Protein AF-A0AAU2W6G6-F1 (afdb_monomer_lite)

Foldseek 3Di:
DDPPQQDAAEWEKEKKKDACPDDQQVLQVLLCVLQVHHWDWDDDVRPHTFTWTAHPQWIWTWDWAAFPPRGIMIITMTGHPCVVCVVVPPDPPHHHDYDYCHVVSQVSCVVRVSDHMDDDDPRRVVRRVVRVVVVVVVD

pLDDT: mean 87.09, std 13.92, range [43.59, 98.44]

Structure (mmCIF, N/CA/C/O backbone):
data_AF-A0AAU2W6G6-F1
#
_entry.id   AF-A0AAU2W6G6-F1
#
loop_
_atom_site.group_PDB
_atom_site.id
_atom_site.type_symbol
_atom_site.label_atom_id
_atom_site.label_alt_id
_atom_site.label_comp_id
_atom_site.label_asym_id
_atom_site.label_entity_id
_atom_site.label_seq_id
_atom_site.pdbx_PDB_ins_code
_atom_site.Cartn_x
_atom_site.Cartn_y
_atom_site.Cartn_z
_atom_site.occupancy
_atom_site.B_iso_or_equiv
_atom_site.auth_seq_id
_atom_site.auth_comp_id
_atom_site.auth_asym_id
_atom_site.auth_atom_id
_atom_site.pdbx_PDB_model_num
ATOM 1 N N . MET A 1 1 ? -22.542 -1.107 39.902 1.00 43.59 1 MET A N 1
ATOM 2 C CA . MET A 1 1 ? -21.495 -0.889 38.881 1.00 43.59 1 MET A CA 1
ATOM 3 C C . MET A 1 1 ? -21.736 -1.883 37.763 1.00 43.59 1 MET A C 1
ATOM 5 O O . MET A 1 1 ? -21.789 -3.064 38.064 1.00 43.59 1 MET A O 1
ATOM 9 N N . ARG A 1 2 ? -21.975 -1.437 36.524 1.00 44.41 2 ARG A N 1
ATOM 10 C CA . ARG A 1 2 ? -21.942 -2.344 35.368 1.00 44.41 2 ARG A CA 1
ATOM 11 C C . ARG A 1 2 ? -20.492 -2.397 34.903 1.00 44.41 2 ARG A C 1
ATOM 13 O O . ARG A 1 2 ? -19.950 -1.347 34.567 1.00 44.41 2 ARG A O 1
ATOM 20 N N . GLU A 1 3 ? -19.877 -3.573 34.942 1.00 47.06 3 GLU A N 1
ATOM 21 C CA . GLU A 1 3 ? -18.643 -3.823 34.199 1.00 47.06 3 GLU A CA 1
ATOM 22 C C . GLU A 1 3 ? -18.966 -3.609 32.721 1.00 47.06 3 GLU A C 1
ATOM 24 O O . GLU A 1 3 ? -19.819 -4.285 32.147 1.00 47.06 3 GLU A O 1
ATOM 29 N N . ILE A 1 4 ? -18.369 -2.577 32.129 1.00 58.75 4 ILE A N 1
ATOM 30 C CA . ILE A 1 4 ? -18.399 -2.402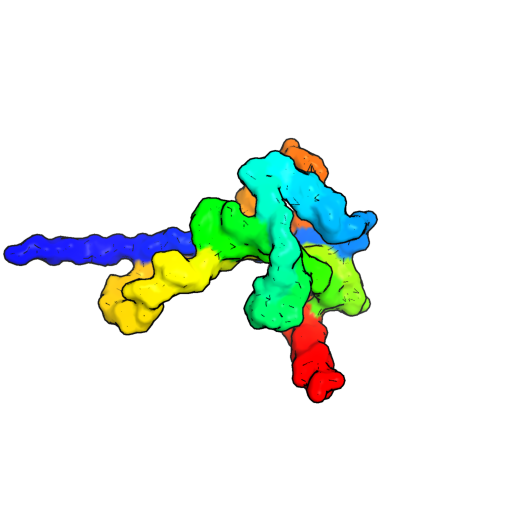 30.683 1.00 58.75 4 ILE A CA 1
ATOM 31 C C . ILE A 1 4 ? -17.365 -3.389 30.165 1.00 58.75 4 ILE A C 1
ATOM 33 O O . ILE A 1 4 ? -16.168 -3.152 30.300 1.00 58.75 4 ILE A O 1
ATOM 37 N N . GLU A 1 5 ? -17.834 -4.507 29.623 1.00 57.28 5 GLU A N 1
ATOM 38 C CA . GLU A 1 5 ? -17.000 -5.453 28.893 1.00 57.28 5 GLU A CA 1
ATOM 39 C C . GLU A 1 5 ? -16.306 -4.677 27.757 1.00 57.28 5 GLU A C 1
ATOM 41 O O . GLU A 1 5 ? -16.947 -4.214 26.806 1.00 57.28 5 GLU A O 1
ATOM 46 N N . GLN A 1 6 ? -15.006 -4.405 27.909 1.00 64.00 6 GLN A N 1
ATOM 47 C CA . GLN A 1 6 ? -14.240 -3.648 26.922 1.00 64.00 6 GLN A CA 1
ATOM 48 C C . GLN A 1 6 ? -14.074 -4.511 25.673 1.00 64.00 6 GLN A C 1
ATOM 50 O O . GLN A 1 6 ? -13.265 -5.431 25.627 1.00 64.00 6 GLN A O 1
ATOM 55 N N . LYS A 1 7 ? -14.870 -4.221 24.642 1.00 71.25 7 LYS A N 1
ATOM 56 C CA . LYS A 1 7 ? -14.767 -4.898 23.349 1.00 71.25 7 LYS A CA 1
ATOM 57 C C . LYS A 1 7 ? -13.459 -4.488 22.656 1.00 71.25 7 LYS A C 1
ATOM 59 O O . LYS A 1 7 ? -13.200 -3.285 22.564 1.00 71.25 7 LYS A O 1
ATOM 64 N N . PRO A 1 8 ? -12.690 -5.436 22.089 1.00 77.06 8 PRO A N 1
ATOM 65 C CA . PRO A 1 8 ? -11.450 -5.110 21.400 1.00 77.06 8 PRO A CA 1
ATOM 66 C C . PRO A 1 8 ? -11.691 -4.163 20.223 1.00 77.06 8 PRO A C 1
ATOM 68 O O . PRO A 1 8 ? -12.633 -4.342 19.429 1.00 77.06 8 PRO A O 1
ATOM 71 N N . LEU A 1 9 ? -10.806 -3.176 20.096 1.00 79.31 9 LEU A N 1
ATOM 72 C CA . LEU A 1 9 ? -10.782 -2.246 18.975 1.00 79.31 9 LEU A CA 1
ATOM 73 C C . LEU A 1 9 ? -10.239 -2.967 17.740 1.00 79.31 9 LEU A C 1
ATOM 75 O O . LEU A 1 9 ? -9.171 -3.574 17.769 1.00 79.31 9 LEU A O 1
ATOM 79 N N . ARG A 1 10 ? -10.995 -2.906 16.643 1.00 83.81 10 ARG A N 1
ATOM 80 C CA . ARG A 1 10 ? -10.649 -3.553 15.374 1.00 83.81 10 ARG A CA 1
ATOM 81 C C . ARG A 1 10 ? -9.980 -2.554 14.458 1.00 83.81 10 ARG A C 1
ATOM 83 O O . ARG A 1 10 ? -10.562 -1.512 14.169 1.00 83.81 10 ARG A O 1
ATOM 90 N N . LEU A 1 11 ? -8.780 -2.886 14.010 1.00 85.19 11 LEU A N 1
ATOM 91 C CA . LEU A 1 11 ? -7.934 -1.976 13.259 1.00 85.19 11 LEU A CA 1
ATOM 92 C C . LEU A 1 11 ? -7.540 -2.629 11.944 1.00 85.19 11 LEU A C 1
ATOM 94 O O . LEU A 1 11 ? -6.868 -3.660 11.925 1.00 85.19 11 LEU A O 1
ATOM 98 N N . LEU A 1 12 ? -8.004 -2.022 10.857 1.00 91.44 12 LEU A N 1
ATOM 99 C CA . LEU A 1 12 ? -7.716 -2.482 9.510 1.00 91.44 12 LEU A CA 1
ATOM 100 C C . LEU A 1 12 ? -6.245 -2.224 9.180 1.00 91.44 12 LEU A C 1
ATOM 102 O O . LEU A 1 12 ? -5.647 -1.243 9.635 1.00 91.44 12 LEU A O 1
ATOM 106 N N . TYR A 1 13 ? -5.669 -3.115 8.389 1.00 94.31 13 TYR A N 1
ATOM 107 C CA . TYR A 1 13 ? -4.409 -2.879 7.707 1.00 94.31 13 TYR A CA 1
ATOM 108 C C . TYR A 1 13 ? -4.371 -3.680 6.408 1.00 94.31 13 TYR A C 1
ATOM 110 O O . TYR A 1 13 ? -5.028 -4.714 6.283 1.00 94.31 13 TYR A O 1
ATOM 118 N N . PHE A 1 14 ? -3.554 -3.236 5.464 1.00 97.31 14 PHE A N 1
ATOM 119 C CA . PHE A 1 14 ? -3.190 -4.037 4.301 1.00 97.31 14 PHE A CA 1
ATOM 120 C C . PHE A 1 14 ? -1.753 -3.750 3.900 1.00 97.31 14 PHE A C 1
ATOM 122 O O . PHE A 1 14 ? -1.210 -2.692 4.224 1.00 97.31 14 PHE A O 1
ATOM 129 N N . SER A 1 15 ? -1.122 -4.688 3.204 1.00 96.88 15 SER A N 1
ATOM 130 C CA . SER A 1 15 ? 0.227 -4.495 2.685 1.00 96.88 15 SER A CA 1
ATOM 131 C C . SER A 1 15 ? 0.441 -5.350 1.445 1.00 96.88 15 SER A C 1
ATOM 133 O O . SER A 1 15 ? 0.607 -6.563 1.549 1.00 96.88 15 SER A O 1
ATOM 135 N N . ILE A 1 16 ? 0.470 -4.714 0.277 1.00 98.19 16 ILE A N 1
ATOM 136 C CA . ILE A 1 16 ? 0.530 -5.381 -1.027 1.00 98.19 16 ILE A CA 1
ATOM 137 C C . ILE A 1 16 ? 1.609 -4.772 -1.916 1.00 98.19 16 ILE A C 1
ATOM 139 O O . ILE A 1 16 ? 2.100 -3.665 -1.663 1.00 98.19 16 ILE A O 1
ATOM 143 N N . ARG A 1 17 ? 2.061 -5.557 -2.893 1.00 97.88 17 ARG A N 1
ATOM 144 C CA . ARG A 1 17 ? 3.144 -5.200 -3.811 1.00 97.88 17 ARG A CA 1
ATOM 145 C C . ARG A 1 17 ? 2.676 -5.320 -5.248 1.00 97.88 17 ARG A C 1
ATOM 147 O O . ARG A 1 17 ? 1.825 -6.146 -5.556 1.00 97.88 17 ARG A O 1
ATOM 154 N N . SER A 1 18 ? 3.290 -4.520 -6.104 1.00 97.00 18 SER A N 1
ATOM 155 C CA . SER A 1 18 ? 3.223 -4.639 -7.558 1.00 97.00 18 SER A CA 1
ATOM 156 C C . SER A 1 18 ? 4.614 -4.385 -8.122 1.00 97.00 18 SER A C 1
ATOM 158 O O . SER A 1 18 ? 5.417 -3.676 -7.514 1.00 97.00 18 SER A O 1
ATOM 160 N N . ASP A 1 19 ? 4.912 -4.927 -9.296 1.00 95.38 19 ASP A N 1
ATOM 161 C CA . ASP A 1 19 ? 6.068 -4.470 -10.063 1.00 95.38 19 ASP A CA 1
ATOM 162 C C . ASP A 1 19 ? 5.875 -3.012 -10.512 1.00 95.38 19 ASP A C 1
ATOM 164 O O . ASP A 1 19 ? 4.748 -2.552 -10.725 1.00 95.38 19 ASP A O 1
ATOM 168 N N . VAL A 1 20 ? 6.981 -2.274 -10.656 1.00 93.69 20 VAL A N 1
ATOM 169 C CA . VAL A 1 20 ? 6.949 -0.910 -11.208 1.00 93.69 20 VAL A CA 1
ATOM 170 C C . VAL A 1 20 ? 6.855 -0.985 -12.729 1.00 93.69 20 VAL A C 1
ATOM 172 O O . VAL A 1 20 ? 7.851 -1.246 -13.405 1.00 93.69 20 VAL A O 1
ATOM 175 N N . LEU A 1 21 ? 5.651 -0.758 -13.256 1.00 92.62 21 LEU A N 1
ATOM 176 C CA . LEU A 1 21 ? 5.349 -0.796 -14.695 1.00 92.62 21 LEU A CA 1
ATOM 177 C C . LEU A 1 21 ? 5.043 0.585 -15.295 1.00 92.62 21 LEU A C 1
ATOM 179 O O . LEU A 1 21 ? 5.087 0.755 -16.511 1.00 92.62 21 LEU A O 1
ATOM 183 N N . GLU A 1 22 ? 4.755 1.573 -14.454 1.00 93.81 22 GLU A N 1
ATOM 184 C CA . GLU A 1 22 ? 4.420 2.948 -14.833 1.00 93.81 22 GLU A CA 1
ATOM 185 C C . GLU A 1 22 ? 4.900 3.931 -13.747 1.00 93.81 22 GLU A C 1
ATOM 187 O O . GLU A 1 22 ? 5.347 3.463 -12.703 1.00 93.81 22 GLU A O 1
ATOM 192 N N . PRO A 1 23 ? 4.852 5.261 -13.967 1.00 94.88 23 PRO A N 1
ATOM 193 C CA . PRO A 1 23 ? 5.208 6.257 -12.952 1.00 94.88 23 PRO A CA 1
ATOM 194 C C . PRO A 1 23 ? 4.245 6.290 -11.747 1.00 94.88 23 PRO A C 1
ATOM 196 O O . PRO A 1 23 ? 3.046 6.041 -11.919 1.00 94.88 23 PRO A O 1
ATOM 199 N N . PRO A 1 24 ? 4.732 6.662 -10.546 1.00 94.44 24 PRO A N 1
ATOM 200 C CA . PRO A 1 24 ? 3.944 6.613 -9.314 1.00 94.44 24 PRO A CA 1
ATOM 201 C C . PRO A 1 24 ? 2.721 7.534 -9.330 1.00 94.44 24 PRO A C 1
ATOM 203 O O . PRO A 1 24 ? 1.698 7.178 -8.754 1.00 94.44 24 PRO A O 1
ATOM 206 N N . GLU A 1 25 ? 2.790 8.686 -9.998 1.00 95.12 25 GLU A N 1
ATOM 207 C CA . GLU A 1 25 ? 1.696 9.662 -10.055 1.00 95.12 25 GLU A CA 1
ATOM 208 C C . GLU A 1 25 ? 0.498 9.108 -10.832 1.00 95.12 25 GLU A C 1
ATOM 210 O O . GLU A 1 25 ? -0.639 9.202 -10.373 1.00 95.12 25 GLU A O 1
ATOM 215 N N . ARG A 1 26 ? 0.763 8.457 -11.972 1.00 96.12 26 ARG A N 1
ATOM 216 C CA . ARG A 1 26 ? -0.270 7.811 -12.792 1.00 96.12 26 ARG A CA 1
ATOM 217 C C . ARG A 1 26 ? -0.895 6.625 -12.064 1.00 96.12 26 ARG A C 1
ATOM 219 O O . ARG A 1 26 ? -2.112 6.449 -12.097 1.00 96.12 26 ARG A O 1
ATOM 226 N N . LEU A 1 27 ? -0.064 5.836 -11.382 1.00 96.62 27 LEU A N 1
ATOM 227 C CA . LEU A 1 27 ? -0.553 4.739 -10.559 1.00 96.62 27 LEU A CA 1
ATOM 228 C C . LEU A 1 27 ? -1.445 5.260 -9.426 1.00 96.62 27 LEU A C 1
ATOM 230 O O . LEU A 1 27 ? -2.521 4.718 -9.202 1.00 96.62 27 LEU A O 1
ATOM 234 N N . ALA A 1 28 ? -1.033 6.323 -8.733 1.00 97.12 28 ALA A N 1
ATOM 235 C CA . ALA A 1 28 ? -1.796 6.914 -7.640 1.00 97.12 28 ALA A CA 1
ATOM 236 C C . ALA A 1 28 ? -3.132 7.508 -8.090 1.00 97.12 28 ALA A C 1
ATOM 238 O O . ALA A 1 28 ? -4.124 7.340 -7.386 1.00 97.12 28 ALA A O 1
ATOM 239 N N . GLU A 1 29 ? -3.175 8.173 -9.246 1.00 97.25 29 GLU A N 1
ATOM 240 C CA . GLU A 1 29 ? -4.419 8.677 -9.835 1.00 97.25 29 GLU A CA 1
ATOM 241 C C . GLU A 1 29 ? -5.399 7.523 -10.078 1.00 97.25 29 GLU A C 1
ATOM 243 O O . GLU A 1 29 ? -6.503 7.530 -9.535 1.00 97.25 29 GLU A O 1
ATOM 248 N N . ARG A 1 30 ? -4.945 6.463 -10.761 1.00 97.19 30 ARG A N 1
ATOM 249 C CA . ARG A 1 30 ? -5.753 5.264 -11.020 1.00 97.19 30 ARG A CA 1
ATOM 250 C C . ARG A 1 30 ? -6.228 4.580 -9.736 1.00 97.19 30 ARG A C 1
ATOM 252 O O . ARG A 1 30 ? -7.408 4.270 -9.599 1.00 97.19 30 ARG A O 1
ATOM 259 N N . LEU A 1 31 ? -5.328 4.334 -8.780 1.00 97.56 31 LEU A N 1
ATOM 260 C CA . LEU A 1 31 ? -5.706 3.731 -7.497 1.00 97.56 31 LEU A CA 1
ATOM 261 C C . LEU A 1 31 ? -6.686 4.630 -6.731 1.00 97.56 31 LEU A C 1
ATOM 263 O O . LEU A 1 31 ? -7.603 4.130 -6.084 1.00 97.56 31 LEU A O 1
ATOM 267 N N . GLY A 1 32 ? -6.506 5.949 -6.813 1.00 97.19 32 GLY A N 1
ATOM 268 C CA . GLY A 1 32 ? -7.385 6.939 -6.207 1.00 97.19 32 GLY A CA 1
ATOM 269 C C . GLY A 1 32 ? -8.806 6.879 -6.760 1.00 97.19 32 GLY A C 1
ATOM 270 O O . GLY A 1 32 ? -9.755 6.827 -5.980 1.00 97.19 32 GLY A O 1
ATOM 271 N N . GLU A 1 33 ? -8.960 6.796 -8.082 1.00 97.50 33 GLU A N 1
ATOM 272 C CA . GLU A 1 33 ? -10.264 6.622 -8.734 1.00 97.50 33 GLU A CA 1
ATOM 273 C C . GLU A 1 33 ? -10.969 5.340 -8.274 1.00 97.50 33 GLU A C 1
ATOM 275 O O . GLU A 1 33 ? -12.142 5.385 -7.899 1.00 97.50 33 GLU A O 1
ATOM 280 N N . ILE A 1 34 ? -10.247 4.215 -8.231 1.00 97.69 34 ILE A N 1
ATOM 281 C CA . ILE A 1 34 ? -10.803 2.912 -7.830 1.00 97.69 34 ILE A CA 1
ATOM 282 C C . ILE A 1 34 ? -11.242 2.920 -6.360 1.00 97.69 34 ILE A C 1
ATOM 284 O O . ILE A 1 34 ? -12.307 2.406 -6.020 1.00 97.69 34 ILE A O 1
ATOM 288 N N . MET A 1 35 ? -10.434 3.504 -5.473 1.00 95.31 35 MET A N 1
ATOM 289 C CA . MET A 1 35 ? -10.710 3.515 -4.031 1.00 95.31 35 MET A CA 1
ATOM 290 C C . MET A 1 35 ? -11.566 4.702 -3.573 1.00 95.31 35 MET A C 1
ATOM 292 O O . MET A 1 35 ? -11.927 4.773 -2.396 1.00 95.31 35 MET A O 1
ATOM 296 N N . GLY A 1 36 ? -11.882 5.642 -4.467 1.00 96.12 36 GLY A N 1
ATOM 297 C CA . GLY A 1 36 ? -12.624 6.857 -4.140 1.00 96.12 36 GLY A CA 1
ATOM 298 C C . GLY A 1 36 ? -11.849 7.822 -3.237 1.00 96.12 36 GLY A C 1
ATOM 299 O O . GLY A 1 36 ? -12.431 8.428 -2.337 1.00 96.12 36 GLY A O 1
ATOM 300 N N . CYS A 1 37 ? -10.538 7.957 -3.444 1.00 96.19 37 CYS A N 1
ATOM 301 C CA . CYS A 1 37 ? -9.669 8.856 -2.685 1.00 96.19 37 CYS A CA 1
ATOM 302 C C . CYS A 1 37 ? -8.694 9.619 -3.593 1.00 96.19 37 CYS A C 1
ATOM 304 O O . CYS A 1 37 ? -8.522 9.302 -4.763 1.00 96.19 37 CYS A O 1
ATOM 306 N N . SER A 1 38 ? -8.004 10.616 -3.041 1.00 97.06 38 SER A N 1
ATOM 307 C CA . SER A 1 38 ? -6.920 11.317 -3.738 1.00 97.06 38 SER A CA 1
ATOM 308 C C . SER A 1 38 ? -5.632 11.200 -2.942 1.00 97.06 38 SER A C 1
ATOM 310 O O . SER A 1 38 ? -5.650 11.249 -1.708 1.00 97.06 38 SER A O 1
ATOM 312 N N . PHE A 1 39 ? -4.517 11.050 -3.647 1.00 97.81 39 PHE A N 1
ATOM 313 C CA . PHE A 1 39 ? -3.194 11.009 -3.044 1.00 97.81 39 PHE A CA 1
ATOM 314 C C . PHE A 1 39 ? -2.565 12.404 -3.008 1.00 97.81 39 PHE A C 1
ATOM 316 O O . PHE A 1 39 ? -2.813 13.238 -3.876 1.00 97.81 39 PHE A O 1
ATOM 323 N N . ARG A 1 40 ? -1.737 12.645 -1.994 1.00 96.94 40 ARG A N 1
ATOM 324 C CA . ARG A 1 40 ? -0.902 13.841 -1.834 1.00 96.94 40 ARG A CA 1
ATOM 325 C C . ARG A 1 40 ? 0.544 13.430 -1.606 1.00 96.94 40 ARG A C 1
ATOM 327 O O . ARG A 1 40 ? 0.790 12.385 -1.012 1.00 96.94 40 ARG A O 1
ATOM 334 N N . GLU A 1 41 ? 1.491 14.256 -2.020 1.00 97.06 41 GLU A N 1
ATOM 335 C CA . GLU A 1 41 ? 2.895 14.054 -1.660 1.00 97.06 41 GLU A CA 1
ATOM 336 C C . GLU A 1 41 ? 3.083 14.109 -0.137 1.00 97.06 41 GLU A C 1
ATOM 338 O O . GLU A 1 41 ? 2.435 14.887 0.572 1.00 97.06 41 GLU A O 1
ATOM 343 N N . GLY A 1 42 ? 3.966 13.260 0.374 1.00 94.56 42 GLY A N 1
ATOM 344 C CA . GLY A 1 42 ? 4.282 13.169 1.787 1.00 94.56 42 GLY A CA 1
ATOM 345 C C . GLY A 1 42 ? 5.393 12.163 2.046 1.00 94.56 42 GLY A C 1
ATOM 346 O O . GLY A 1 42 ? 6.208 11.867 1.172 1.00 94.56 42 GLY A O 1
ATOM 347 N N . TYR A 1 43 ? 5.427 11.642 3.270 1.00 91.56 43 TYR A N 1
ATOM 348 C CA . TYR A 1 43 ? 6.455 10.703 3.697 1.00 91.56 43 TYR A CA 1
ATOM 349 C C . TYR A 1 43 ? 5.848 9.546 4.484 1.00 91.56 43 TYR A C 1
ATOM 351 O O . TYR A 1 43 ? 5.027 9.744 5.381 1.00 91.56 43 TYR A O 1
ATOM 359 N N . HIS A 1 44 ? 6.301 8.332 4.191 1.00 88.06 44 HIS A N 1
ATOM 360 C CA . HIS A 1 44 ? 6.135 7.189 5.072 1.00 88.06 44 HIS A CA 1
ATOM 361 C C . HIS A 1 44 ? 7.244 7.210 6.135 1.00 88.06 44 HIS A C 1
ATOM 363 O O . HIS A 1 44 ? 8.432 7.233 5.807 1.00 88.06 44 HIS A O 1
ATOM 369 N N . ARG A 1 45 ? 6.841 7.197 7.417 1.00 80.81 45 ARG A N 1
ATOM 370 C CA . ARG A 1 45 ? 7.734 7.264 8.596 1.00 80.81 45 ARG A CA 1
ATOM 371 C C . ARG A 1 45 ? 8.725 8.435 8.572 1.00 80.81 45 ARG A C 1
ATOM 373 O O . ARG A 1 45 ? 9.847 8.266 9.015 1.00 80.81 45 ARG A O 1
ATOM 380 N N . GLU A 1 46 ? 8.315 9.593 8.057 1.00 78.75 46 GLU A N 1
ATOM 381 C CA . GLU A 1 46 ? 9.122 10.834 8.019 1.00 78.75 46 GLU A CA 1
ATOM 382 C C . GLU A 1 46 ? 10.402 10.775 7.155 1.00 78.75 46 GLU A C 1
ATOM 384 O O . GLU A 1 46 ? 11.017 11.809 6.923 1.00 78.75 46 GLU A O 1
ATOM 389 N N . GLU A 1 47 ? 10.765 9.610 6.610 1.00 83.06 47 GLU A N 1
ATOM 390 C CA . GLU A 1 47 ? 12.043 9.394 5.915 1.00 83.06 47 GLU A CA 1
ATOM 391 C C . GLU A 1 47 ? 11.866 9.015 4.437 1.00 83.06 47 GLU A C 1
ATOM 393 O O . GLU A 1 47 ? 12.684 9.364 3.592 1.00 83.06 47 GLU A O 1
ATOM 398 N N . THR A 1 48 ? 10.798 8.290 4.087 1.00 87.31 48 THR A N 1
ATOM 399 C CA . THR A 1 48 ? 10.608 7.770 2.723 1.00 87.31 48 THR A CA 1
ATOM 400 C C . THR A 1 48 ? 9.560 8.580 1.979 1.00 87.31 48 THR A C 1
ATOM 402 O O . THR A 1 48 ? 8.391 8.529 2.355 1.00 87.31 48 THR A O 1
ATOM 405 N N . ALA A 1 49 ? 9.950 9.289 0.915 1.00 93.06 49 ALA A N 1
ATOM 406 C CA . ALA A 1 49 ? 9.005 10.000 0.053 1.00 93.06 49 ALA A CA 1
ATOM 407 C C . ALA A 1 49 ? 7.920 9.041 -0.465 1.00 93.06 49 ALA A C 1
ATOM 409 O O . ALA A 1 49 ? 8.220 7.957 -0.972 1.00 93.06 49 ALA A O 1
ATOM 410 N N . ALA A 1 50 ? 6.659 9.430 -0.300 1.00 96.69 50 ALA A N 1
ATOM 411 C CA . ALA A 1 50 ? 5.5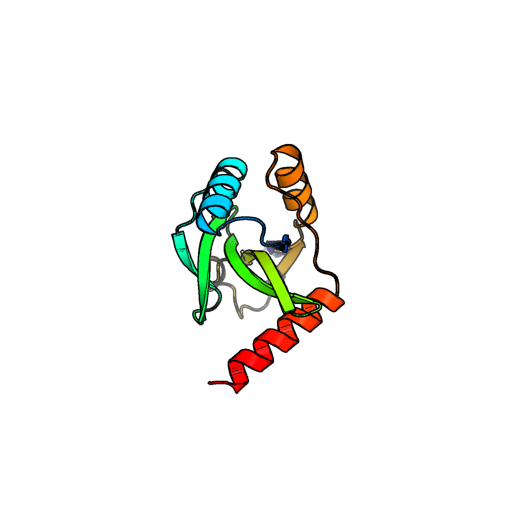06 8.605 -0.619 1.00 96.69 50 ALA A CA 1
ATOM 412 C C . ALA A 1 50 ? 4.324 9.456 -1.087 1.00 96.69 50 ALA A C 1
ATOM 414 O O . ALA A 1 50 ? 4.185 10.624 -0.727 1.00 96.69 50 ALA A O 1
ATOM 415 N N . LEU A 1 51 ? 3.438 8.831 -1.853 1.00 97.88 51 LEU A N 1
ATOM 416 C CA . LEU A 1 51 ? 2.104 9.339 -2.124 1.00 97.88 51 LEU A CA 1
ATOM 417 C C . LEU A 1 51 ? 1.175 8.817 -1.027 1.00 97.88 51 LEU A C 1
ATOM 419 O O . LEU A 1 51 ? 1.021 7.610 -0.835 1.00 97.88 51 LEU A O 1
ATOM 423 N N . CYS A 1 52 ? 0.584 9.738 -0.280 1.00 96.44 52 CYS A N 1
ATOM 424 C CA . CYS A 1 52 ? -0.165 9.472 0.937 1.00 96.44 52 CYS A CA 1
ATOM 425 C C . CYS A 1 52 ? -1.655 9.764 0.745 1.00 96.44 52 CYS A C 1
ATOM 427 O O . CYS A 1 52 ? -2.026 10.725 0.074 1.00 96.44 52 CYS A O 1
ATOM 429 N N . THR A 1 53 ? -2.518 8.996 1.400 1.00 95.56 53 THR A N 1
ATOM 430 C CA . THR A 1 53 ? -3.949 9.299 1.520 1.00 95.56 53 THR A CA 1
ATOM 431 C C . THR A 1 53 ? -4.514 8.740 2.826 1.00 95.56 53 THR A C 1
ATOM 433 O O . THR A 1 53 ? -3.805 8.092 3.598 1.00 95.56 53 THR A O 1
ATOM 436 N N . GLU A 1 54 ? -5.788 9.006 3.090 1.00 93.00 54 GLU A N 1
ATOM 437 C CA . GLU A 1 54 ? -6.521 8.448 4.221 1.00 93.00 54 GLU A CA 1
ATOM 438 C C . GLU A 1 54 ? -7.735 7.675 3.716 1.00 93.00 54 GLU A C 1
ATOM 440 O O . GLU A 1 54 ? -8.578 8.216 3.002 1.00 93.00 54 GLU A O 1
ATOM 445 N N . LEU A 1 55 ? -7.841 6.405 4.108 1.00 91.62 55 LEU A N 1
ATOM 446 C CA . LEU A 1 55 ? -8.926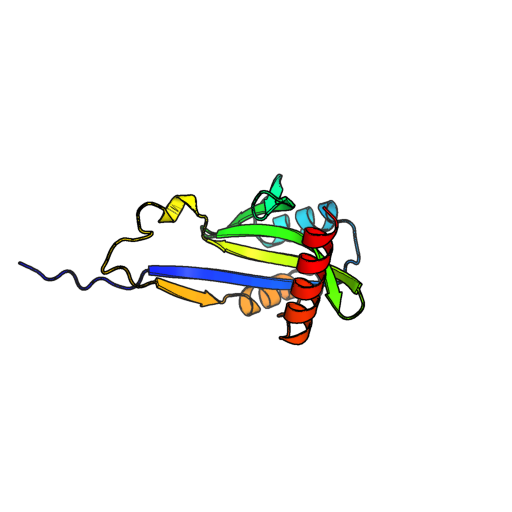 5.522 3.684 1.00 91.62 55 LEU A CA 1
ATOM 447 C C . LEU A 1 55 ? -9.366 4.645 4.852 1.00 91.62 55 LEU A C 1
ATOM 449 O O . LEU A 1 55 ? -8.544 3.998 5.496 1.00 91.62 55 LEU A O 1
ATOM 453 N N . LEU A 1 56 ? -10.669 4.628 5.152 1.00 88.44 56 LEU A N 1
ATOM 454 C CA . LEU A 1 56 ? -11.252 3.828 6.244 1.00 88.44 56 LEU A CA 1
ATOM 455 C C . LEU A 1 56 ? -10.544 4.015 7.607 1.00 88.44 56 LEU A C 1
ATOM 457 O O . LEU A 1 56 ? -10.473 3.098 8.423 1.00 88.44 56 LEU A O 1
ATOM 461 N N . GLY A 1 57 ? -10.018 5.218 7.869 1.00 85.56 57 GLY A N 1
ATOM 462 C CA . GLY A 1 57 ? -9.280 5.537 9.098 1.00 85.56 57 GLY A CA 1
ATOM 463 C C . GLY A 1 57 ? -7.835 5.019 9.147 1.00 85.56 57 GLY A C 1
ATOM 464 O O . GLY A 1 57 ? -7.212 5.093 10.209 1.00 85.56 57 GLY A O 1
ATOM 465 N N . MET A 1 58 ? -7.307 4.509 8.034 1.00 91.06 58 MET A N 1
ATOM 466 C CA . MET A 1 58 ? -5.893 4.189 7.842 1.00 91.06 58 MET A CA 1
ATOM 467 C C . MET A 1 58 ? -5.172 5.348 7.147 1.00 91.06 58 MET A C 1
ATOM 469 O O . MET A 1 58 ? -5.720 5.945 6.223 1.00 91.06 58 MET A O 1
ATOM 473 N N . GLU A 1 59 ? -3.929 5.600 7.546 1.00 93.00 59 GLU A N 1
ATOM 474 C CA . GLU A 1 59 ? -2.940 6.266 6.702 1.00 93.00 59 GLU A CA 1
ATOM 475 C C . GLU A 1 59 ? -2.452 5.259 5.664 1.00 93.00 59 GLU A C 1
ATOM 477 O O . GLU A 1 59 ? -1.995 4.157 5.993 1.00 93.00 59 GLU A O 1
ATOM 482 N N . VAL A 1 60 ? -2.588 5.634 4.402 1.00 95.88 60 VAL A N 1
ATOM 483 C CA . VAL A 1 60 ? -2.259 4.799 3.259 1.00 95.88 60 VAL A CA 1
ATOM 484 C C . VAL A 1 60 ? -1.088 5.420 2.520 1.00 95.88 60 VAL A C 1
ATOM 486 O O . VAL A 1 60 ? -1.086 6.620 2.254 1.00 95.88 60 VAL A O 1
ATOM 489 N N . TYR A 1 61 ? -0.111 4.588 2.172 1.00 96.88 61 TYR A N 1
ATOM 490 C CA . TYR A 1 61 ? 1.124 5.000 1.520 1.00 96.88 61 TYR A CA 1
ATOM 491 C C . TYR A 1 61 ? 1.354 4.178 0.257 1.00 96.88 61 TYR A C 1
ATOM 493 O O . TYR A 1 61 ? 1.263 2.947 0.284 1.00 96.88 61 TYR A O 1
ATOM 501 N N . LEU A 1 62 ? 1.702 4.871 -0.822 1.00 97.69 62 LEU A N 1
ATOM 502 C CA . LEU A 1 62 ? 2.195 4.316 -2.072 1.00 97.69 62 LEU A CA 1
ATOM 503 C C . LEU A 1 62 ? 3.593 4.874 -2.336 1.00 97.69 62 LEU A C 1
ATOM 505 O O . LEU A 1 62 ? 3.775 6.086 -2.421 1.00 97.69 62 LEU A O 1
ATOM 509 N N . TYR A 1 63 ? 4.583 4.002 -2.475 1.00 96.19 63 TYR A N 1
ATOM 510 C CA . TYR A 1 63 ? 5.948 4.417 -2.794 1.00 96.19 63 TYR A CA 1
ATOM 511 C C . TYR A 1 63 ? 6.737 3.296 -3.462 1.00 96.19 63 TYR A C 1
ATOM 513 O O . TYR A 1 63 ? 6.407 2.113 -3.341 1.00 96.19 63 TYR A O 1
ATOM 521 N N . GLU A 1 64 ? 7.795 3.669 -4.178 1.00 95.38 64 GLU A N 1
ATOM 522 C CA . GLU A 1 64 ? 8.728 2.706 -4.756 1.00 95.38 64 GLU A CA 1
ATOM 523 C C . GLU A 1 64 ? 9.708 2.170 -3.718 1.00 95.38 64 GLU A C 1
ATOM 525 O O . GLU A 1 64 ? 10.191 2.892 -2.849 1.00 95.38 64 GLU A O 1
ATOM 530 N N . TRP A 1 65 ? 10.066 0.898 -3.855 1.00 94.38 65 TRP A N 1
ATOM 531 C CA . TRP A 1 65 ? 11.072 0.245 -3.031 1.00 94.38 65 TRP A CA 1
ATOM 532 C C . TRP A 1 65 ? 11.887 -0.767 -3.845 1.00 94.38 65 TRP A C 1
ATOM 534 O O . TRP A 1 65 ? 11.684 -0.944 -5.052 1.00 94.38 65 TRP A O 1
ATOM 544 N N . ARG A 1 66 ? 12.832 -1.445 -3.185 1.00 92.19 66 ARG A N 1
ATOM 545 C CA . ARG A 1 66 ? 13.564 -2.578 -3.766 1.00 92.19 66 ARG A CA 1
ATOM 546 C C . ARG A 1 66 ? 13.117 -3.879 -3.119 1.00 92.19 66 ARG A C 1
ATOM 548 O O . ARG A 1 66 ? 13.213 -4.022 -1.903 1.00 92.19 66 ARG A O 1
ATOM 555 N N . GLY A 1 67 ? 12.639 -4.797 -3.952 1.00 87.31 67 GLY A N 1
ATOM 556 C CA . GLY A 1 67 ? 12.290 -6.162 -3.572 1.00 87.31 67 GLY A CA 1
ATOM 557 C C . GLY A 1 67 ? 13.413 -7.149 -3.887 1.00 87.31 67 GLY A C 1
ATOM 558 O O . GLY A 1 67 ? 14.587 -6.778 -4.024 1.00 87.31 67 GLY A O 1
ATOM 559 N N . GLN A 1 68 ? 13.037 -8.420 -4.040 1.00 87.75 68 GLN A N 1
ATOM 560 C CA . GLN A 1 68 ? 13.962 -9.500 -4.381 1.00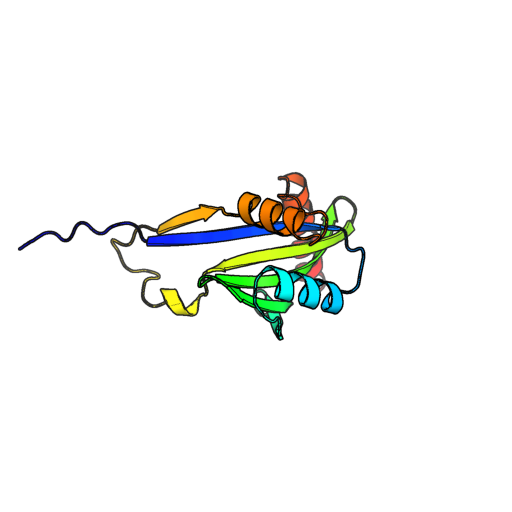 87.75 68 GLN A CA 1
ATOM 561 C C . GLN A 1 68 ? 14.806 -9.164 -5.613 1.00 87.75 68 GLN A C 1
ATOM 563 O O . GLN A 1 68 ? 14.331 -8.549 -6.570 1.00 87.75 68 GLN A O 1
ATOM 568 N N . GLN A 1 69 ? 16.080 -9.568 -5.590 1.00 87.44 69 GLN A N 1
ATOM 569 C CA . GLN A 1 69 ? 17.029 -9.328 -6.687 1.00 87.44 69 GLN A CA 1
ATOM 570 C C . GLN A 1 69 ? 17.138 -7.841 -7.093 1.00 87.44 69 GLN A C 1
ATOM 572 O O . GLN A 1 69 ? 17.443 -7.525 -8.240 1.00 87.44 69 GLN A O 1
ATOM 577 N N . ASN A 1 70 ? 16.891 -6.912 -6.157 1.00 86.31 70 ASN A N 1
ATOM 578 C CA . ASN A 1 70 ? 16.925 -5.460 -6.381 1.00 86.31 70 ASN A CA 1
ATOM 579 C C . ASN A 1 70 ? 15.895 -4.957 -7.420 1.00 86.31 70 ASN A C 1
ATOM 581 O O . ASN A 1 70 ? 16.025 -3.838 -7.941 1.00 86.31 70 ASN A O 1
ATOM 585 N N . ARG A 1 71 ? 14.860 -5.761 -7.703 1.00 92.62 71 ARG A N 1
ATOM 586 C CA . ARG A 1 71 ? 13.730 -5.374 -8.557 1.00 92.62 71 ARG A CA 1
ATOM 587 C C . ARG A 1 71 ? 13.011 -4.164 -7.966 1.00 92.62 71 ARG A C 1
ATOM 589 O O . ARG A 1 71 ? 12.880 -4.048 -6.747 1.00 92.62 71 ARG A O 1
ATOM 596 N N . ARG A 1 72 ? 12.568 -3.252 -8.836 1.00 94.81 72 ARG A N 1
ATOM 597 C CA . ARG A 1 72 ? 11.729 -2.114 -8.439 1.00 94.81 72 ARG A CA 1
ATOM 598 C C . ARG A 1 72 ? 10.311 -2.613 -8.222 1.00 94.81 72 ARG A C 1
ATOM 600 O O . ARG A 1 72 ? 9.733 -3.208 -9.128 1.00 94.81 72 ARG A O 1
ATOM 607 N N . ILE A 1 73 ? 9.781 -2.342 -7.041 1.00 96.81 73 ILE A N 1
ATOM 608 C CA . ILE A 1 73 ? 8.410 -2.681 -6.670 1.00 96.81 73 ILE A CA 1
ATOM 609 C C . ILE A 1 73 ? 7.707 -1.439 -6.140 1.00 96.81 73 ILE A C 1
ATOM 611 O O . ILE A 1 73 ? 8.342 -0.577 -5.533 1.00 96.81 73 ILE A O 1
ATOM 615 N N . TYR A 1 74 ? 6.398 -1.371 -6.327 1.00 97.56 74 TYR A N 1
ATOM 616 C CA . TYR A 1 74 ? 5.540 -0.511 -5.535 1.00 97.56 74 TYR A CA 1
ATOM 617 C C . TYR A 1 74 ? 5.171 -1.217 -4.244 1.00 97.56 74 TYR A C 1
ATOM 619 O O . TYR A 1 74 ? 4.750 -2.374 -4.251 1.00 97.56 74 TYR A O 1
ATOM 627 N N . ARG A 1 75 ? 5.299 -0.497 -3.134 1.00 97.12 75 ARG A N 1
ATOM 628 C CA . ARG A 1 75 ? 4.676 -0.853 -1.867 1.00 97.12 75 ARG A CA 1
ATOM 629 C C . ARG A 1 75 ? 3.423 -0.018 -1.723 1.00 97.12 75 ARG A C 1
ATOM 631 O O . ARG A 1 75 ? 3.500 1.208 -1.715 1.00 97.12 75 ARG A O 1
ATOM 638 N N . PHE A 1 76 ? 2.297 -0.700 -1.581 1.00 97.38 76 PHE A N 1
ATOM 639 C CA . PHE A 1 76 ? 1.025 -0.075 -1.283 1.00 97.38 76 PHE A CA 1
ATOM 640 C C . PHE A 1 76 ? 0.491 -0.655 0.020 1.00 97.38 76 PHE A C 1
ATOM 642 O O . PHE A 1 76 ? 0.226 -1.855 0.126 1.00 97.38 76 PHE A O 1
ATOM 649 N N . HIS A 1 77 ? 0.432 0.162 1.067 1.00 95.19 77 HIS A N 1
ATOM 650 C CA . HIS A 1 77 ? 0.040 -0.330 2.380 1.00 95.19 77 HIS A CA 1
ATOM 651 C C . HIS A 1 77 ? -0.750 0.698 3.177 1.00 95.19 77 HIS A C 1
ATOM 653 O O . HIS A 1 77 ? -0.447 1.889 3.171 1.00 95.19 77 HIS A O 1
ATOM 659 N N . GLY A 1 78 ? -1.741 0.197 3.907 1.00 94.56 78 GLY A N 1
ATOM 660 C CA . GLY A 1 78 ? -2.528 0.943 4.873 1.00 94.56 78 GLY A CA 1
ATOM 661 C C . GLY A 1 78 ? -2.154 0.522 6.281 1.00 94.56 78 GLY A C 1
ATOM 662 O O . GLY A 1 78 ? -2.144 -0.668 6.610 1.00 94.56 78 GLY A O 1
ATOM 663 N N . SER A 1 79 ? -1.844 1.495 7.125 1.00 87.50 79 SER A N 1
ATOM 664 C CA . SER A 1 79 ? -1.665 1.295 8.560 1.00 87.50 79 SER A CA 1
ATOM 665 C C . SER A 1 79 ? -2.453 2.335 9.339 1.00 87.50 79 SER A C 1
ATOM 667 O O . SER A 1 79 ? -2.923 3.320 8.787 1.00 87.50 79 SER A O 1
ATOM 669 N N . GLN A 1 80 ? -2.643 2.112 10.634 1.00 79.31 80 GLN A N 1
ATOM 670 C CA . GLN A 1 80 ? -3.421 3.028 11.466 1.00 79.31 80 GLN A CA 1
ATOM 671 C C . GLN A 1 80 ? -2.862 4.447 11.413 1.00 79.31 80 GLN A C 1
ATOM 673 O O . GLN A 1 80 ? -1.656 4.626 11.586 1.00 79.31 80 GLN A O 1
ATOM 678 N N . ALA A 1 81 ? -3.758 5.428 11.286 1.00 63.59 81 ALA A N 1
ATOM 679 C CA . ALA A 1 81 ? -3.414 6.818 11.528 1.00 63.59 81 ALA A CA 1
ATOM 680 C C . ALA A 1 81 ? -2.960 6.973 12.983 1.00 63.59 81 ALA A C 1
ATOM 682 O O . ALA A 1 81 ? -3.774 6.831 13.908 1.00 63.59 81 ALA A O 1
ATOM 683 N N . ARG A 1 82 ? -1.658 7.220 13.188 1.00 60.12 82 ARG A N 1
ATOM 684 C CA . ARG A 1 82 ? -1.039 7.270 14.527 1.00 60.12 82 ARG A CA 1
ATOM 685 C C . ARG A 1 82 ? -1.784 8.219 15.463 1.00 60.12 82 ARG A C 1
ATOM 687 O O . ARG A 1 82 ? -1.954 7.911 16.642 1.00 60.12 82 ARG A O 1
ATOM 694 N N . ASP A 1 83 ? -2.287 9.328 14.933 1.00 59.06 83 ASP A N 1
ATOM 695 C CA . ASP A 1 83 ? -2.906 10.383 15.731 1.00 59.06 83 ASP A CA 1
ATOM 696 C C . ASP A 1 83 ? -4.310 10.041 16.234 1.00 59.06 83 ASP A C 1
ATOM 698 O O . ASP A 1 83 ? -4.661 10.393 17.363 1.00 59.06 83 ASP A O 1
ATOM 702 N N . ARG A 1 84 ? -5.106 9.285 15.467 1.00 59.59 84 ARG A N 1
ATOM 703 C CA . ARG A 1 84 ? -6.499 8.989 15.843 1.00 59.59 84 ARG A CA 1
ATOM 704 C C . ARG A 1 84 ? -6.603 8.067 17.059 1.00 59.59 84 ARG A C 1
ATOM 706 O O . ARG A 1 84 ? -7.561 8.166 17.825 1.00 59.59 84 ARG A O 1
ATOM 713 N N . PHE A 1 85 ? -5.613 7.196 17.250 1.00 60.75 85 PHE A N 1
ATOM 714 C CA . PHE A 1 85 ? -5.558 6.254 18.372 1.00 60.75 85 PHE A CA 1
ATOM 715 C C . PHE A 1 85 ? -4.480 6.594 19.400 1.00 60.75 85 PHE A C 1
ATOM 717 O O . PHE A 1 85 ? -4.329 5.873 20.384 1.00 60.75 85 PHE A O 1
ATOM 724 N N . ARG A 1 86 ? -3.777 7.722 19.236 1.00 59.94 86 ARG A N 1
ATOM 725 C CA . ARG A 1 86 ? -2.729 8.179 20.160 1.00 59.94 86 ARG A CA 1
ATOM 726 C C . ARG A 1 86 ? -3.211 8.256 21.608 1.00 59.94 86 ARG A C 1
ATOM 728 O O . ARG A 1 86 ? -2.460 7.943 22.523 1.00 59.94 86 ARG A O 1
ATOM 735 N N . SER A 1 87 ? -4.481 8.605 21.813 1.00 60.91 87 SER A N 1
ATOM 736 C CA . SER A 1 87 ? -5.130 8.678 23.130 1.00 60.91 87 SER A CA 1
ATOM 737 C C . SER A 1 87 ? -5.354 7.318 23.807 1.00 60.91 87 SER A C 1
ATOM 739 O O . SER A 1 87 ? -5.734 7.283 24.982 1.00 60.91 87 SER A O 1
ATOM 741 N N . TYR A 1 88 ? -5.138 6.216 23.090 1.00 62.59 88 TYR A N 1
ATOM 742 C CA . TYR A 1 88 ? -5.298 4.842 23.560 1.00 62.59 88 TYR A CA 1
ATOM 743 C C . TYR A 1 88 ? -3.971 4.064 23.618 1.00 62.59 88 TYR A C 1
ATOM 745 O O . TYR A 1 88 ? -3.926 2.970 24.182 1.00 62.59 88 TYR A O 1
ATOM 753 N N . VAL A 1 89 ? -2.881 4.615 23.074 1.00 57.16 89 VAL A N 1
ATOM 754 C CA . VAL A 1 89 ? -1.538 4.029 23.181 1.00 57.16 89 VAL A CA 1
ATOM 755 C C . VAL A 1 89 ? -1.078 4.099 24.642 1.00 57.16 89 VAL A C 1
ATOM 757 O O . VAL A 1 89 ? -1.033 5.176 25.230 1.00 57.16 89 VAL A O 1
ATOM 760 N N . GLY A 1 90 ? -0.753 2.947 25.238 1.00 55.41 90 GLY A N 1
ATOM 761 C CA . GLY A 1 90 ? -0.260 2.847 26.619 1.00 55.41 90 GLY A CA 1
ATOM 762 C C . GLY A 1 90 ? -1.337 2.822 27.712 1.00 55.41 90 GLY A C 1
ATOM 763 O O . GLY A 1 90 ? -0.991 2.827 28.889 1.00 55.41 90 GLY A O 1
ATOM 764 N N . LYS A 1 91 ? -2.630 2.779 27.358 1.00 62.16 91 LYS A N 1
ATOM 765 C CA . LYS A 1 91 ? -3.705 2.565 28.337 1.00 62.16 91 LYS A CA 1
ATOM 766 C C . LYS A 1 91 ? -3.894 1.074 28.615 1.00 62.16 91 LYS A C 1
ATOM 768 O O . LYS A 1 91 ? -4.156 0.303 27.694 1.00 62.16 91 LYS A O 1
ATOM 773 N N . GLU A 1 92 ? -3.801 0.690 29.885 1.00 60.56 92 GLU A N 1
ATOM 774 C CA . GLU A 1 92 ? -4.146 -0.659 30.343 1.00 60.56 92 GLU A CA 1
ATOM 775 C C . GLU A 1 92 ? -5.624 -0.974 30.040 1.00 60.56 92 GLU A C 1
ATOM 777 O O . GLU A 1 92 ? -6.496 -0.112 30.171 1.00 60.56 92 GLU A O 1
ATOM 782 N N . GLY A 1 93 ? -5.900 -2.207 29.600 1.00 64.50 93 GLY A N 1
ATOM 783 C CA . GLY A 1 93 ? -7.255 -2.709 29.319 1.00 64.50 93 GLY A CA 1
ATOM 784 C C . GLY A 1 93 ? -7.741 -2.581 27.869 1.00 64.50 93 GLY A C 1
ATOM 785 O O . GLY A 1 93 ? -8.801 -3.102 27.537 1.00 64.50 93 GLY A O 1
ATOM 786 N N . ILE A 1 94 ? -6.988 -1.940 26.968 1.00 68.81 94 ILE A N 1
ATOM 787 C CA . ILE A 1 94 ? -7.398 -1.820 25.559 1.00 68.81 94 ILE A CA 1
ATOM 788 C C . ILE A 1 94 ? -6.763 -2.925 24.720 1.00 68.81 94 ILE A C 1
ATOM 790 O O . ILE A 1 94 ? -5.578 -2.877 24.394 1.00 68.81 94 ILE A O 1
ATOM 794 N N . GLU A 1 95 ? -7.575 -3.907 24.339 1.00 73.12 95 GLU A N 1
ATOM 795 C CA . GLU A 1 95 ? -7.184 -4.949 23.395 1.00 73.12 95 GLU A CA 1
ATOM 796 C C . GLU A 1 95 ? -7.387 -4.475 21.948 1.00 73.12 95 GLU A C 1
ATOM 798 O O . GLU A 1 95 ? -8.438 -3.934 21.583 1.00 73.12 95 GLU A O 1
ATOM 803 N N . TYR A 1 96 ? -6.376 -4.696 21.108 1.00 76.69 96 TYR A N 1
ATOM 804 C CA . TYR A 1 96 ? -6.410 -4.372 19.686 1.00 76.69 96 TYR A CA 1
ATOM 805 C C . TYR A 1 96 ? -6.384 -5.639 18.846 1.00 76.69 96 TYR A C 1
ATOM 807 O O . TYR A 1 96 ? -5.477 -6.458 18.969 1.00 76.69 96 TYR A O 1
ATOM 815 N N . VAL A 1 97 ? -7.328 -5.748 17.917 1.00 85.12 97 VAL A N 1
ATOM 816 C CA . VAL A 1 97 ? -7.357 -6.812 16.913 1.00 85.12 97 VAL A CA 1
ATOM 817 C C . VAL A 1 97 ? -7.033 -6.201 15.560 1.00 85.12 97 VAL A C 1
ATOM 819 O O . VAL A 1 97 ? -7.767 -5.344 15.061 1.00 85.12 97 VAL A O 1
ATOM 822 N N . ARG A 1 98 ? -5.929 -6.644 14.956 1.00 86.19 98 ARG A N 1
ATOM 823 C CA . ARG A 1 98 ? -5.573 -6.269 13.585 1.00 86.19 98 ARG A CA 1
ATOM 824 C C . ARG A 1 98 ? -6.354 -7.137 12.608 1.00 86.19 98 ARG A C 1
ATOM 826 O O . ARG A 1 98 ? -6.311 -8.358 12.704 1.00 86.19 98 ARG A O 1
ATOM 833 N N . ILE A 1 99 ? -7.052 -6.497 11.681 1.00 92.44 99 ILE A N 1
ATOM 834 C CA . ILE A 1 99 ? -7.772 -7.163 10.598 1.00 92.44 99 ILE A CA 1
ATOM 835 C C . ILE A 1 99 ? -7.002 -6.889 9.316 1.00 92.44 99 ILE A C 1
ATOM 837 O O . ILE A 1 99 ? -6.903 -5.741 8.883 1.00 92.44 99 ILE A O 1
ATOM 841 N N . ASP A 1 100 ? -6.442 -7.945 8.744 1.00 94.81 100 ASP A N 1
ATOM 842 C CA . ASP A 1 100 ? -5.796 -7.891 7.442 1.00 94.81 100 ASP A CA 1
ATOM 843 C C . ASP A 1 100 ? -6.863 -7.883 6.349 1.00 94.81 100 ASP A C 1
ATOM 845 O O . ASP A 1 100 ? -7.681 -8.798 6.284 1.00 94.81 100 ASP A O 1
ATOM 849 N N . ILE A 1 101 ? -6.861 -6.852 5.510 1.00 97.00 101 ILE A N 1
ATOM 850 C CA . ILE A 1 101 ? -7.773 -6.743 4.365 1.00 97.00 101 ILE A CA 1
ATOM 851 C C . ILE A 1 101 ? -7.028 -6.801 3.028 1.00 97.00 101 ILE A C 1
ATOM 853 O O . ILE A 1 101 ? -7.580 -6.393 2.014 1.00 97.00 101 ILE A O 1
ATOM 857 N N . SER A 1 102 ? -5.776 -7.270 3.001 1.00 98.00 102 SER A N 1
ATOM 858 C CA . SER A 1 102 ? -4.948 -7.201 1.788 1.00 98.00 102 SER A CA 1
ATOM 859 C C . SER A 1 102 ? -5.557 -7.963 0.615 1.00 98.00 102 SER A C 1
ATOM 861 O O . SER A 1 102 ? -5.545 -7.432 -0.486 1.00 98.00 102 SER A O 1
ATOM 863 N N . ASP A 1 103 ? -6.143 -9.141 0.848 1.00 98.19 103 ASP A N 1
ATOM 864 C CA . ASP A 1 103 ? -6.819 -9.910 -0.208 1.00 98.19 103 ASP A CA 1
ATOM 865 C C . ASP A 1 103 ? -8.048 -9.167 -0.744 1.00 98.19 103 ASP A C 1
ATOM 867 O O . ASP A 1 103 ? -8.213 -9.044 -1.948 1.00 98.19 103 ASP A O 1
ATOM 871 N N . ALA A 1 104 ? -8.836 -8.537 0.133 1.00 97.50 104 ALA A N 1
ATOM 872 C CA . ALA A 1 104 ? -9.978 -7.727 -0.290 1.00 97.50 104 ALA A CA 1
ATOM 873 C C . ALA A 1 104 ? -9.560 -6.496 -1.117 1.00 97.50 104 ALA A C 1
ATOM 875 O O . ALA A 1 104 ? -10.287 -6.087 -2.019 1.00 97.50 104 ALA A O 1
ATOM 876 N N . ILE A 1 105 ? -8.400 -5.897 -0.819 1.00 97.94 105 ILE A N 1
ATOM 877 C CA . ILE A 1 105 ? -7.840 -4.820 -1.644 1.00 97.94 105 ILE A CA 1
ATOM 878 C C . ILE A 1 105 ? -7.353 -5.373 -2.987 1.00 97.94 105 ILE A C 1
ATOM 880 O O . ILE A 1 105 ? -7.616 -4.746 -4.005 1.00 97.94 105 ILE A O 1
ATOM 884 N N . 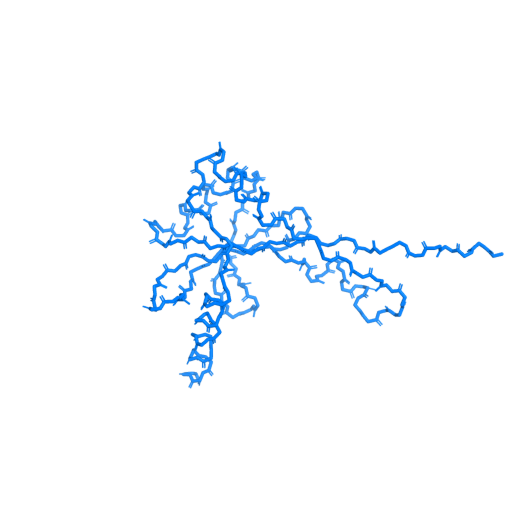ILE A 1 106 ? -6.685 -6.530 -3.019 1.00 98.44 106 ILE A N 1
ATOM 885 C CA . ILE A 1 106 ? -6.254 -7.169 -4.275 1.00 98.44 106 ILE A CA 1
ATOM 886 C C . ILE A 1 106 ? -7.466 -7.456 -5.165 1.00 98.44 106 ILE A C 1
ATOM 888 O O . ILE A 1 106 ? -7.476 -7.007 -6.307 1.00 98.44 106 ILE A O 1
ATOM 892 N N . ASP A 1 107 ? -8.505 -8.094 -4.623 1.00 98.19 107 ASP A N 1
ATOM 893 C CA . ASP A 1 107 ? -9.737 -8.415 -5.351 1.00 98.19 107 ASP A CA 1
ATOM 894 C C . ASP A 1 107 ? -10.426 -7.150 -5.890 1.00 98.19 107 ASP A C 1
ATOM 896 O O . ASP A 1 107 ? -10.882 -7.119 -7.034 1.00 98.19 107 ASP A O 1
ATOM 900 N N . LEU A 1 108 ? -10.480 -6.077 -5.086 1.00 97.25 108 LEU A N 1
ATOM 901 C CA . LEU A 1 108 ? -11.011 -4.780 -5.514 1.00 97.25 108 LEU A CA 1
ATOM 902 C C . LEU A 1 108 ? -10.210 -4.209 -6.690 1.00 97.25 108 LEU A C 1
ATOM 904 O O . LEU A 1 108 ? -10.794 -3.734 -7.661 1.00 97.25 108 LEU A O 1
ATOM 908 N N . LEU A 1 109 ? -8.879 -4.227 -6.606 1.00 97.50 109 LEU A N 1
ATOM 909 C CA . LEU A 1 109 ? -8.027 -3.692 -7.664 1.00 97.50 109 LEU A CA 1
ATOM 910 C C . LEU A 1 109 ? -8.127 -4.544 -8.934 1.00 97.50 109 LEU A C 1
ATOM 912 O O . LEU A 1 109 ? -8.233 -3.983 -10.020 1.00 97.50 109 LEU A O 1
ATOM 916 N N . GLU A 1 110 ? -8.174 -5.870 -8.819 1.00 96.94 110 GLU A N 1
ATOM 917 C CA . GLU A 1 110 ? -8.354 -6.773 -9.960 1.00 96.94 110 GLU A CA 1
ATOM 918 C C . GLU A 1 110 ? -9.701 -6.542 -10.662 1.00 96.94 110 GLU A C 1
ATOM 920 O O . GLU A 1 110 ? -9.747 -6.408 -11.885 1.00 96.94 110 GLU A O 1
ATOM 925 N N . ALA A 1 111 ? -10.790 -6.395 -9.900 1.00 97.62 111 ALA A N 1
ATOM 926 C CA . ALA A 1 111 ? -12.127 -6.152 -10.443 1.00 97.62 111 ALA A CA 1
ATOM 927 C C . ALA A 1 111 ? -12.262 -4.818 -11.206 1.00 97.62 111 ALA A C 1
ATOM 929 O O . ALA A 1 111 ? -13.192 -4.656 -12.000 1.00 97.62 111 ALA A O 1
ATOM 930 N N . HIS A 1 112 ? -11.349 -3.870 -10.975 1.00 97.50 112 HIS A N 1
ATOM 931 C CA . HIS A 1 112 ? -11.390 -2.514 -11.524 1.00 97.50 112 HIS A CA 1
ATOM 932 C C . HIS A 1 112 ? -10.154 -2.146 -12.369 1.00 97.50 112 HIS A C 1
ATOM 934 O O . HIS A 1 112 ? -9.891 -0.964 -12.576 1.00 97.50 112 HIS A O 1
ATOM 940 N N . ASP A 1 113 ? -9.399 -3.132 -12.871 1.00 93.94 113 ASP A N 1
ATOM 941 C CA . ASP A 1 113 ? -8.196 -2.920 -13.706 1.00 93.94 113 ASP A CA 1
ATOM 942 C C . ASP A 1 113 ? -7.110 -2.040 -13.031 1.00 93.94 113 ASP A C 1
ATOM 944 O O . ASP A 1 113 ? -6.355 -1.277 -13.647 1.00 93.94 113 ASP A O 1
ATOM 948 N N . GLY A 1 114 ? -7.003 -2.168 -11.707 1.00 94.19 114 GLY A N 1
ATOM 949 C CA . GLY A 1 114 ? -6.027 -1.494 -10.849 1.00 94.19 114 GLY A CA 1
ATOM 950 C C . GLY A 1 114 ? -4.607 -2.063 -10.928 1.00 94.19 114 GLY A C 1
ATOM 951 O O . GLY A 1 114 ? -3.735 -1.630 -10.173 1.00 94.19 114 GLY A O 1
ATOM 952 N N . GLY A 1 115 ? -4.357 -3.013 -11.833 1.00 93.06 115 GLY A N 1
ATOM 953 C CA . GLY A 1 115 ? -3.073 -3.691 -12.012 1.00 93.06 115 GLY A CA 1
ATOM 954 C C . GLY A 1 115 ? -2.935 -4.994 -11.219 1.00 93.06 115 GLY A C 1
ATOM 955 O O . GLY A 1 115 ? -3.832 -5.403 -10.487 1.00 93.06 115 GLY A O 1
ATOM 956 N N . ALA A 1 116 ? -1.790 -5.660 -11.388 1.00 95.62 116 ALA A N 1
ATOM 957 C CA . ALA A 1 116 ? -1.497 -6.936 -10.742 1.00 95.62 116 ALA A CA 1
ATOM 958 C C . ALA A 1 116 ? -0.836 -6.716 -9.376 1.00 95.62 116 ALA A C 1
ATOM 960 O O . ALA A 1 116 ? 0.316 -6.285 -9.292 1.00 95.62 116 ALA A O 1
ATOM 961 N N . TRP A 1 117 ? -1.560 -7.057 -8.313 1.00 97.88 117 TRP A N 1
ATOM 962 C CA . TRP A 1 117 ? -1.098 -6.915 -6.937 1.00 97.88 117 TRP A CA 1
ATOM 963 C C . TRP A 1 117 ? -0.990 -8.264 -6.242 1.00 97.88 117 TRP A C 1
ATOM 965 O O . TRP A 1 117 ? -1.754 -9.184 -6.517 1.00 97.88 117 TRP A O 1
ATOM 975 N N . TYR A 1 118 ? -0.042 -8.379 -5.318 1.00 97.81 118 TYR A N 1
ATOM 976 C CA . TYR A 1 118 ? 0.159 -9.600 -4.547 1.00 97.81 118 TYR A CA 1
ATOM 977 C C . TYR A 1 118 ? 0.514 -9.308 -3.091 1.00 97.81 118 TYR A C 1
ATOM 979 O O . TYR A 1 118 ? 1.038 -8.243 -2.737 1.00 97.81 118 TYR A O 1
ATOM 987 N N . ARG A 1 119 ? 0.239 -10.288 -2.228 1.00 97.75 119 ARG A N 1
ATOM 988 C CA . ARG A 1 119 ? 0.727 -10.291 -0.848 1.00 97.75 119 ARG A CA 1
ATOM 989 C C . ARG A 1 119 ? 2.223 -10.600 -0.847 1.00 97.75 119 ARG A C 1
ATOM 991 O O . ARG A 1 119 ? 2.616 -11.565 -1.499 1.00 97.75 119 ARG A O 1
ATOM 998 N N . PRO A 1 120 ? 3.053 -9.851 -0.102 1.00 96.19 120 PRO A N 1
ATOM 999 C CA . PRO A 1 120 ? 4.462 -10.201 0.017 1.00 96.19 120 PRO A CA 1
ATOM 1000 C C . PRO A 1 120 ? 4.621 -11.606 0.594 1.00 96.19 120 PRO A C 1
ATOM 1002 O O . PRO A 1 120 ? 3.945 -11.984 1.553 1.00 96.19 120 PRO A O 1
ATOM 1005 N N . THR A 1 121 ? 5.576 -12.343 0.056 1.00 95.69 121 THR A N 1
ATOM 1006 C CA . THR A 1 121 ? 6.135 -13.521 0.713 1.00 95.69 121 THR A CA 1
ATOM 1007 C C . THR A 1 121 ? 7.130 -13.101 1.799 1.00 95.69 121 THR A C 1
ATOM 1009 O O . THR A 1 121 ? 7.572 -11.951 1.845 1.00 95.69 121 THR A O 1
ATOM 1012 N N . GLU A 1 122 ? 7.537 -14.032 2.663 1.00 94.94 122 GLU A N 1
ATOM 1013 C CA . GLU A 1 122 ? 8.622 -13.781 3.627 1.00 94.94 122 GLU A CA 1
ATOM 1014 C C . GLU A 1 122 ? 9.915 -13.342 2.924 1.00 94.94 122 GLU A C 1
ATOM 1016 O O . GLU A 1 122 ? 10.572 -12.403 3.361 1.00 94.94 122 GLU A O 1
ATOM 1021 N N . VAL A 1 123 ? 10.218 -13.934 1.766 1.00 94.06 123 VAL A N 1
ATOM 1022 C CA . VAL A 1 123 ? 11.405 -13.597 0.970 1.00 94.06 123 VAL A CA 1
ATOM 1023 C C . VAL A 1 123 ? 11.337 -12.164 0.424 1.00 94.06 123 VAL A C 1
ATOM 1025 O O . VAL A 1 123 ? 12.361 -11.482 0.352 1.00 94.06 123 VAL A O 1
ATOM 1028 N N . ASP A 1 124 ? 10.143 -11.671 0.075 1.00 93.62 124 ASP A N 1
ATOM 1029 C CA . ASP A 1 124 ? 9.966 -10.263 -0.301 1.00 93.62 124 ASP A CA 1
ATOM 1030 C C . ASP A 1 124 ? 10.282 -9.349 0.878 1.00 93.62 124 ASP A C 1
ATOM 1032 O O . ASP A 1 124 ? 11.057 -8.404 0.737 1.00 93.62 124 ASP A O 1
ATOM 1036 N N . ILE A 1 125 ? 9.734 -9.662 2.053 1.00 93.38 125 ILE A N 1
ATOM 1037 C CA . ILE A 1 125 ? 9.940 -8.878 3.274 1.00 93.38 125 ILE A CA 1
ATOM 1038 C C . ILE A 1 125 ? 11.426 -8.841 3.646 1.00 93.38 125 ILE A C 1
ATOM 1040 O O . ILE A 1 125 ? 11.960 -7.764 3.916 1.00 93.38 125 ILE A O 1
ATOM 1044 N N . ASP A 1 126 ? 12.113 -9.981 3.605 1.00 94.00 126 ASP A N 1
ATOM 1045 C CA . ASP A 1 126 ? 13.542 -10.066 3.905 1.00 94.00 126 ASP A CA 1
ATOM 1046 C C . ASP A 1 126 ? 14.380 -9.227 2.935 1.00 94.00 126 ASP A C 1
ATOM 1048 O O . ASP A 1 126 ? 15.295 -8.509 3.354 1.00 94.00 126 ASP A O 1
ATOM 1052 N N . ALA A 1 127 ? 14.046 -9.248 1.640 1.00 93.12 127 ALA A N 1
ATOM 1053 C CA . ALA A 1 127 ? 14.707 -8.411 0.643 1.00 93.12 127 ALA A CA 1
ATOM 1054 C C . ALA A 1 127 ? 14.466 -6.911 0.894 1.00 93.12 127 ALA A C 1
ATOM 1056 O O . ALA A 1 127 ? 15.399 -6.107 0.801 1.00 93.12 127 ALA A O 1
ATOM 1057 N N . GLU A 1 128 ? 13.240 -6.531 1.265 1.00 92.19 128 GLU A N 1
ATOM 1058 C CA . GLU A 1 128 ? 12.887 -5.151 1.607 1.00 92.19 128 GLU A CA 1
ATOM 1059 C C . GLU A 1 128 ? 13.644 -4.659 2.854 1.00 92.19 128 GLU A C 1
ATOM 1061 O O . GLU A 1 128 ? 14.121 -3.519 2.863 1.00 92.19 128 GLU A O 1
ATOM 1066 N N . ILE A 1 129 ? 13.781 -5.504 3.886 1.00 90.44 129 ILE A N 1
ATOM 1067 C CA . ILE A 1 129 ? 14.536 -5.219 5.120 1.00 90.44 129 ILE A CA 1
ATOM 1068 C C . ILE A 1 129 ? 16.032 -5.106 4.822 1.00 90.44 129 ILE A C 1
ATOM 1070 O O . ILE A 1 129 ? 16.685 -4.164 5.275 1.00 90.44 129 ILE A O 1
ATOM 1074 N N . ALA A 1 130 ? 16.587 -6.035 4.042 1.00 90.88 130 ALA A N 1
ATOM 1075 C CA . ALA A 1 130 ? 17.982 -5.983 3.618 1.00 90.88 130 ALA A CA 1
ATOM 1076 C C . ALA A 1 130 ? 18.287 -4.682 2.860 1.00 90.88 130 ALA A C 1
ATOM 1078 O O . ALA A 1 130 ? 19.323 -4.056 3.097 1.00 90.88 130 ALA A O 1
ATOM 1079 N N . TYR A 1 131 ? 17.369 -4.234 1.998 1.00 89.06 131 TYR A N 1
ATOM 1080 C CA . TYR A 1 131 ? 17.511 -2.949 1.324 1.00 89.06 131 TYR A CA 1
ATOM 1081 C C . TYR A 1 131 ? 17.434 -1.762 2.290 1.00 89.06 131 TYR A C 1
ATOM 1083 O O . TYR A 1 131 ? 18.303 -0.892 2.226 1.00 89.06 131 TYR A O 1
ATOM 1091 N N . ALA A 1 132 ? 16.460 -1.748 3.206 1.00 87.12 132 ALA A N 1
ATOM 1092 C CA . ALA A 1 132 ? 16.335 -0.697 4.218 1.00 87.12 132 ALA A CA 1
ATOM 1093 C C . ALA A 1 132 ? 17.628 -0.552 5.038 1.00 87.12 132 ALA A C 1
ATOM 1095 O O . ALA A 1 132 ? 18.180 0.539 5.157 1.00 87.12 132 ALA A O 1
ATOM 1096 N N . ASN A 1 133 ? 18.179 -1.675 5.507 1.00 87.38 133 ASN A N 1
ATOM 1097 C CA . ASN A 1 133 ? 19.436 -1.713 6.254 1.00 87.38 133 ASN A CA 1
ATOM 1098 C C . ASN A 1 133 ? 20.638 -1.215 5.440 1.00 87.38 133 ASN A C 1
ATOM 1100 O O . ASN A 1 133 ? 21.590 -0.695 6.017 1.00 87.38 133 ASN A O 1
ATOM 1104 N N . ARG A 1 134 ? 20.631 -1.387 4.113 1.00 86.06 134 ARG A N 1
ATOM 1105 C CA . ARG A 1 134 ? 21.684 -0.859 3.236 1.00 86.06 134 ARG A CA 1
ATOM 1106 C C . ARG A 1 134 ? 21.613 0.663 3.143 1.00 86.06 134 ARG A C 1
ATOM 1108 O O . ARG A 1 134 ? 22.659 1.299 3.212 1.00 86.06 134 ARG A O 1
ATOM 1115 N N . ILE A 1 135 ? 20.413 1.228 2.991 1.00 84.06 135 ILE A N 1
ATOM 1116 C CA . ILE A 1 135 ? 20.224 2.685 2.912 1.00 84.06 135 ILE A CA 1
ATOM 1117 C C . ILE A 1 135 ? 20.641 3.338 4.234 1.00 84.06 135 ILE A C 1
ATOM 1119 O O . ILE A 1 135 ? 21.500 4.207 4.217 1.00 84.06 135 ILE A O 1
ATOM 1123 N N . LEU A 1 136 ? 20.159 2.821 5.371 1.00 78.38 136 LEU A N 1
ATOM 1124 C CA . LEU A 1 136 ? 20.464 3.354 6.709 1.00 78.38 136 LEU A CA 1
ATOM 1125 C C . LEU A 1 136 ? 21.950 3.280 7.108 1.00 78.38 136 LEU A C 1
ATOM 1127 O O . LEU A 1 136 ? 22.362 3.931 8.057 1.00 78.38 136 LEU A O 1
ATOM 1131 N N . ARG A 1 137 ? 22.753 2.440 6.443 1.00 73.75 137 ARG A N 1
ATOM 1132 C CA . ARG A 1 137 ? 24.209 2.333 6.670 1.00 73.75 137 ARG A CA 1
ATOM 1133 C C . ARG A 1 137 ? 25.041 3.166 5.695 1.00 73.75 137 ARG A C 1
ATOM 1135 O O . ARG A 1 137 ? 26.262 3.174 5.816 1.00 73.75 137 ARG A O 1
ATOM 1142 N N . SER A 1 138 ? 24.403 3.743 4.680 1.00 62.16 138 SER A N 1
ATOM 1143 C CA . SER A 1 138 ? 25.061 4.545 3.642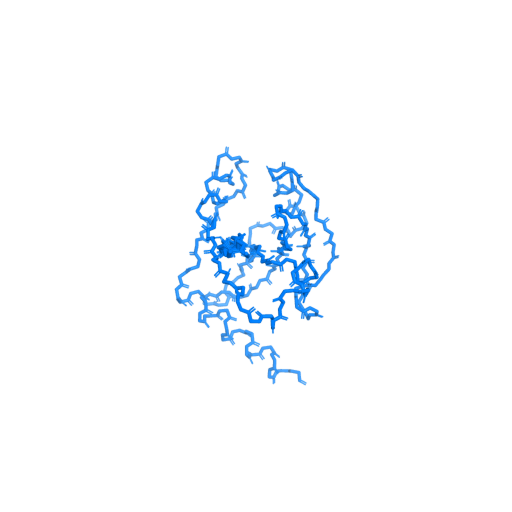 1.00 62.16 138 SER A CA 1
ATOM 1144 C C . SER A 1 138 ? 24.948 6.052 3.907 1.00 62.16 138 SER A C 1
ATOM 1146 O O . SER A 1 138 ? 25.516 6.831 3.144 1.00 62.16 138 SER A O 1
ATOM 1148 N N . GLU A 1 139 ? 24.228 6.431 4.965 1.00 51.59 139 GLU A N 1
ATOM 1149 C CA . GLU A 1 139 ? 24.135 7.775 5.551 1.00 51.59 139 GLU A CA 1
ATOM 1150 C C . GLU A 1 139 ? 25.022 7.870 6.800 1.00 51.59 139 GLU A C 1
ATOM 1152 O O . GLU A 1 139 ? 25.621 8.949 7.006 1.00 51.59 139 GLU A O 1
#

Radius of gyration: 16.94 Å; chains: 1; bounding box: 47×28×54 Å

Sequence (139 aa):
MREIEQKPLRLLYFSIRSDVLEPPERLAERLGEIMGCSFREGYHREETAALCTELLGMEVYLYEWRGQQNRRIYRFHGSQARDRFRSYVGKEGIEYVRIDISDAIIDLLEAHDGGAWYRPTEVDIDAEIAYANRILRSE

Secondary structure (DSSP, 8-state):
------PPEEEEEEEEEEE--S-HHHHHHHHHHHHT---EEEEETTTEEEEEEEETTEEEEEEEEE-GGG-EEEEEEEEE-TTTSGGGTT-TT--EEEEE-HHHHHHHHHHTT----BPPPHHHHHHHHHHHHHHHT--

=== Feature glossary ===
A reading guide for the features in this record.

Start from the sequence.

  · This is the polypeptide sequence — one letter per residue, N-terminus first. Length ranges from a few dozen residues for small domains to over a thousand for large multi-domain proteins.

Fold it, and you get atomic coordinates and the backbone conformation that goes with them.

  · Structure coordinates are given as an mmCIF _atom_site loop: one row per atom with element, residue name, chain id, sequence number, and x/y/z position in Å. Only the four main-chain atoms per residue are included here; side chains are omitted to keep the record compact.

  · Backbone dihedral angles. Every residue except chain termini has a φ (preceding-C → N → Cα → C) and a ψ (N → Cα → C → next-N). They are reported in degrees following the IUPAC sign convention. Secondary structure is essentially a statement about which (φ, ψ) basin each residue occupies.

  · The SS8 string is DSSP's per-residue secondary-structure call. α-helix (H) means an i→i+4 H-bond ladder; β-strand (E) means the residue participates in a β-sheet; 3₁₀ (G) and π (I) are tighter and wider helices; T/S are turns/bends; '-' is loop.

  · SS3 is a coarse helix/strand/coil call (letters a/b/c) made by the P-SEA algorithm from inter-Cα distances and dihedrals. It is less detailed than DSSP but needs only Cα positions.

Summarize the fold with a handful of shape descriptors and a per-residue structural alphabet.

  · Radius of gyration (Rg) is the root-mean-square distance of Cα atoms from their centroid — a single number for overall size and compactness. A globular domain of N residues has Rg ≈ 2.2·N^0.38 Å; an extended or disordered chain has a much larger Rg. The Cα contact count is the number of residue pairs whose Cα atoms are within 8 Å and are more than four positions apart in sequence — a standard proxy for tertiary packing density. The bounding box is the smallest axis-aligned box enclosing all Cα atoms.

  · The Foldseek 3Di string encodes local tertiary geometry as a 20-letter alphabet — one character per residue — derived from the relative positions of nearby Cα atoms. Unlike the amino-acid sequence, 3Di is a direct function of the 3D structure, so two proteins with the same fold have similar 3Di strings even at low sequence identity.

  · Solvent-accessible surface area (SASA) is the area in Å² traced out by the centre of a 1.4 Å probe sphere (a water molecule) rolled over the protein's van der Waals surface (Shrake–Rupley / Lee–Richards construction). Buried residues have near-zero SASA; fully exposed residues can exceed 200 Å². The total SASA scales roughly with the number of surface residues.

Ask how reliable the model is.

  · pLDDT (predicted Local Distance Difference Test) is AlphaFold's per-residue confidence score, ranging from 0 to 100. Values above 90 indicate high confidence (typically well-packed cores); 70–90 is confident; 50–70 low confidence; below 50 usually means the region is disordered or the prediction is unreliable there. AlphaFold stores pLDDT in the mmCIF B-factor column.

  · B-factor (Debye–Waller factor) reflects atomic displacement in the crystal lattice. It is an experimental observable (units Å²), not a prediction; low values mean the atom is pinned down, high values mean it moves or is heterogeneous across the crystal.

  · Predicted Aligned Error (PAE) is an AlphaFold confidence matrix: entry (i, j) is the expected error in the position of residue j, in ångströms, when the prediction is superimposed on the true structure at residue i. Low PAE within a block of residues means that block is internally rigid and well-predicted; high PAE between two blocks means their relative placement is uncertain even if each block individually is confident.

Place it in context: what it resembles, what it is annotated as, and how it looks.

  · Nearest PDB neighbors are the top structural matches found by Foldseek when searching this structure against the entire Protein Data Bank. Each hit reports a TM-score (0 to 1; >0.5 almost always implies the same fold) and an E-value. These are *structural* homologs — they may share no detectable sequence similarity.

  · Functional annotations link the protein to curated databases. InterPro entries identify conserved domains and families by matching the sequence against member-database signatures (Pfam, PROSITE, CDD, …). Gene Ontology (GO) terms describe molecular function, biological process, and cellular component in a controlled vocabulary. CATH places the structure in a hierarchical fold classification (Class/Architecture/Topology/Homologous-superfamily). The organism is the source species.

  · Three diagnostic plots accompany the record. The Cα contact map visualizes the tertiary structure as a 2D adjacency matrix (8 Å cutoff, sequence-local contacts suppressed). The Ramachandran plot shows the distribution of backbone (φ, ψ) torsions, with points in the α and β basins reflecting secondary structure content. The PAE plot shows AlphaFold's inter-residue confidence as a color matrix.

  · Six rendered views show the 3D structure from the faces of a cube — i.e. along ±x, ±y, ±z. Rendering representation is drawn randomly per protein from cartoon (secondary-structure ribbons), sticks (backbone bonds), or molecular surface; coloring is either N→C rainbow (blue at the N-terminus through red at the C-terminus) or one color per chain.